Protein AF-N6SZ32-F1 (afdb_monomer_lite)

Organism: Dendroctonus ponderosae (NCBI:txid77166)

Secondary structure (DSSP, 8-state):
--------SS--HHHHHHHHHHHTT---SSHHHHHHHHHHHHHHHHHHHHHT------TTTTS-HHHHHHHHS--

pLDDT: mean 75.71, std 13.78, range [35.75, 90.81]

Structure (mmCIF, N/CA/C/O backbone):
data_AF-N6SZ32-F1
#
_entry.id   AF-N6SZ32-F1
#
loop_
_atom_site.group_PDB
_atom_site.id
_atom_site.type_symbol
_atom_site.label_atom_id
_atom_site.label_alt_id
_atom_site.label_comp_id
_atom_site.label_asym_id
_atom_site.label_entity_id
_atom_site.label_seq_id
_atom_site.pdbx_PDB_ins_code
_atom_site.Cartn_x
_atom_site.Cartn_y
_atom_site.Cartn_z
_atom_site.occupancy
_atom_site.B_iso_or_equiv
_atom_site.auth_seq_id
_atom_site.auth_comp_id
_atom_site.auth_asym_id
_atom_site.auth_atom_id
_atom_site.pdbx_PDB_model_num
ATOM 1 N N . MET A 1 1 ? 12.430 24.259 -12.727 1.00 35.75 1 MET A N 1
ATOM 2 C CA . MET A 1 1 ? 11.317 23.317 -12.968 1.00 35.75 1 MET A CA 1
ATOM 3 C C . MET A 1 1 ? 11.841 21.919 -12.649 1.00 35.75 1 MET A C 1
ATOM 5 O O . MET A 1 1 ? 12.744 21.510 -13.366 1.00 35.75 1 MET A O 1
ATOM 9 N N . PRO A 1 2 ? 11.420 21.221 -11.578 1.00 48.47 2 PRO A N 1
ATOM 10 C CA . PRO A 1 2 ? 11.889 19.865 -11.312 1.00 48.47 2 PRO A CA 1
ATOM 11 C C . PRO A 1 2 ? 10.754 18.862 -11.547 1.00 48.47 2 PRO A C 1
ATOM 13 O O . PRO A 1 2 ? 9.846 18.756 -10.731 1.00 48.47 2 PRO A O 1
ATOM 16 N N . ALA A 1 3 ? 10.789 18.139 -12.659 1.00 49.78 3 ALA A N 1
ATOM 17 C CA . ALA A 1 3 ? 10.035 16.902 -12.830 1.00 49.78 3 ALA A CA 1
ATOM 18 C C . ALA A 1 3 ? 10.637 16.159 -14.020 1.00 49.78 3 ALA A C 1
ATOM 20 O O . ALA A 1 3 ? 10.396 16.555 -15.149 1.00 49.78 3 ALA A O 1
ATOM 21 N N . GLU A 1 4 ? 11.487 15.177 -13.725 1.00 48.16 4 GLU A N 1
ATOM 22 C CA . GLU A 1 4 ? 11.781 13.962 -14.505 1.00 48.16 4 GLU A CA 1
ATOM 23 C C . GLU A 1 4 ? 13.189 13.479 -14.140 1.00 48.16 4 GLU A C 1
ATOM 25 O O . GLU A 1 4 ? 14.170 13.727 -14.836 1.00 48.16 4 GLU A O 1
ATOM 30 N N . SER A 1 5 ? 13.293 12.770 -13.013 1.00 44.25 5 SER A N 1
ATOM 31 C CA . SER A 1 5 ? 14.428 11.877 -12.783 1.00 44.25 5 SER A CA 1
ATOM 32 C C . SER A 1 5 ? 14.101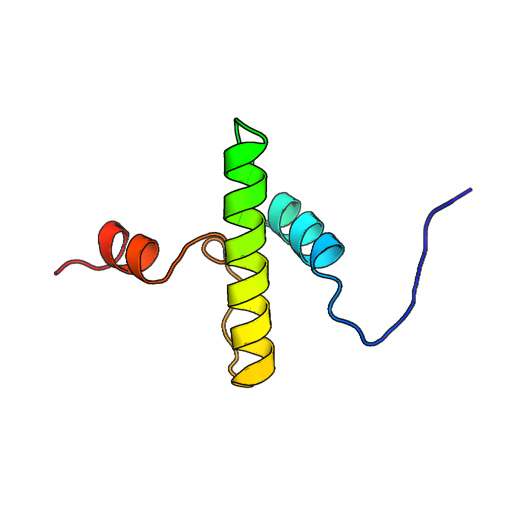 10.536 -13.426 1.00 44.25 5 SER A C 1
ATOM 34 O O . SER A 1 5 ? 13.522 9.648 -12.808 1.00 44.25 5 SER A O 1
ATOM 36 N N . THR A 1 6 ? 14.456 10.420 -14.701 1.00 50.38 6 THR A N 1
ATOM 37 C CA . THR A 1 6 ? 14.583 9.145 -15.403 1.00 50.38 6 THR A CA 1
ATOM 38 C C . THR A 1 6 ? 15.984 8.6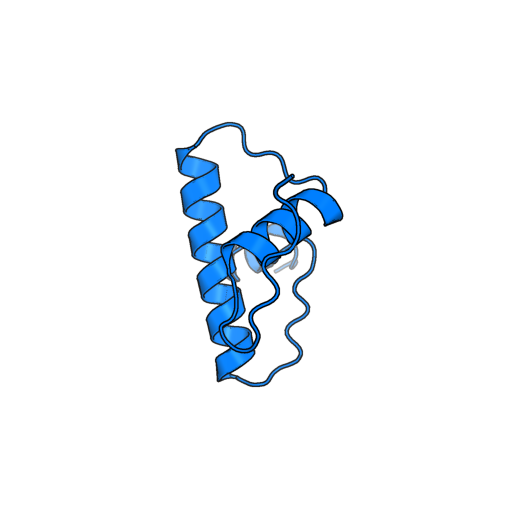03 -15.131 1.00 50.38 6 THR A C 1
ATOM 40 O O . THR A 1 6 ? 16.944 9.058 -15.747 1.00 50.38 6 THR A O 1
ATOM 43 N N . THR A 1 7 ? 16.124 7.617 -14.240 1.00 39.78 7 THR A N 1
ATOM 44 C CA . THR A 1 7 ? 17.315 6.750 -14.199 1.00 39.78 7 THR A CA 1
ATOM 45 C C . THR A 1 7 ? 16.917 5.300 -13.972 1.00 39.78 7 THR A C 1
ATOM 47 O O . THR A 1 7 ? 16.349 4.925 -12.952 1.00 39.78 7 THR A O 1
ATOM 50 N N . ALA A 1 8 ? 17.211 4.505 -14.995 1.00 53.16 8 ALA A N 1
ATOM 51 C CA . ALA A 1 8 ? 16.878 3.108 -15.162 1.00 53.16 8 ALA A CA 1
ATOM 52 C C . ALA A 1 8 ? 17.665 2.164 -14.230 1.00 53.16 8 ALA A C 1
ATOM 54 O O . ALA A 1 8 ? 18.854 2.352 -13.986 1.00 53.16 8 ALA A O 1
ATOM 55 N N . THR A 1 9 ? 17.017 1.052 -13.864 1.00 46.62 9 THR A N 1
ATOM 56 C CA . THR A 1 9 ? 17.624 -0.198 -13.351 1.00 46.62 9 THR A CA 1
ATOM 57 C C . THR A 1 9 ? 18.090 -0.207 -11.887 1.00 46.62 9 THR A C 1
ATOM 59 O O . THR A 1 9 ? 19.125 -0.764 -11.535 1.00 46.62 9 THR A O 1
ATOM 62 N N . SER A 1 10 ? 17.271 0.330 -10.992 1.00 55.34 10 SER A N 1
ATOM 63 C CA . SER A 1 10 ? 17.172 -0.105 -9.593 1.00 55.34 10 SER A CA 1
ATOM 64 C C . SER A 1 10 ? 15.700 -0.003 -9.230 1.00 55.34 10 SER A C 1
ATOM 66 O O . SER A 1 10 ? 15.066 0.978 -9.5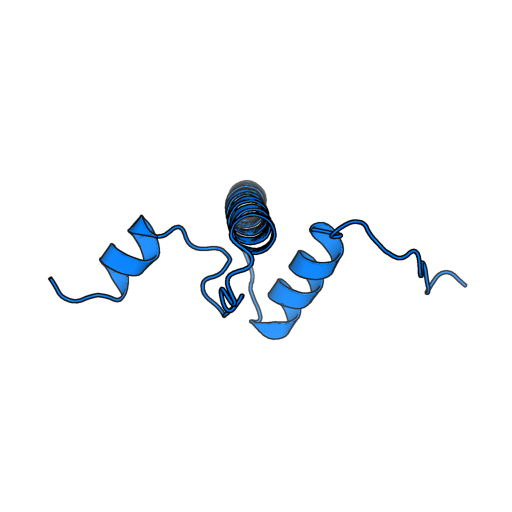98 1.00 55.34 10 SER A O 1
ATOM 68 N N . VAL A 1 11 ? 15.111 -1.043 -8.638 1.00 65.19 11 VAL A N 1
ATOM 69 C CA . VAL A 1 11 ? 13.675 -1.019 -8.323 1.00 65.19 11 VAL A CA 1
ATOM 70 C C . VAL A 1 11 ? 13.446 0.069 -7.286 1.00 65.19 11 VAL A C 1
ATOM 72 O O . VAL A 1 11 ? 13.845 -0.078 -6.131 1.00 65.19 11 VAL A O 1
ATOM 75 N N . ASP A 1 12 ? 12.872 1.182 -7.732 1.00 76.69 12 ASP A N 1
ATOM 76 C CA . ASP A 1 12 ? 12.628 2.345 -6.899 1.00 76.69 12 ASP A CA 1
ATOM 77 C C . ASP A 1 12 ? 11.386 2.070 -6.056 1.00 76.69 12 ASP A C 1
ATOM 79 O O . ASP A 1 12 ? 10.240 2.273 -6.465 1.00 76.69 12 ASP A O 1
ATOM 83 N N . PHE A 1 13 ? 11.625 1.486 -4.882 1.00 80.12 13 PHE A N 1
ATOM 84 C CA . PHE A 1 13 ? 10.560 1.093 -3.971 1.00 80.12 13 PHE A CA 1
ATOM 85 C C . PHE A 1 13 ? 9.660 2.277 -3.600 1.00 80.12 13 PHE A C 1
ATOM 87 O O . PHE A 1 13 ? 8.468 2.072 -3.395 1.00 80.12 13 PHE A O 1
ATOM 94 N N . GLU A 1 14 ? 10.202 3.495 -3.530 1.00 82.19 14 GLU A N 1
ATOM 95 C CA . GLU A 1 14 ? 9.450 4.711 -3.208 1.00 82.19 14 GLU A CA 1
ATOM 96 C C . GLU A 1 14 ? 8.514 5.121 -4.349 1.00 82.19 14 GLU A C 1
ATOM 98 O O . GLU A 1 14 ? 7.340 5.411 -4.109 1.00 82.19 14 GLU A O 1
ATOM 103 N N . GLN A 1 15 ? 8.980 5.075 -5.596 1.00 83.19 15 GLN A N 1
ATOM 104 C CA . GLN A 1 15 ? 8.164 5.364 -6.772 1.00 83.19 15 GLN A CA 1
ATOM 105 C C . GLN A 1 15 ? 7.064 4.318 -6.975 1.00 83.19 15 GLN A C 1
ATOM 107 O O . GLN A 1 15 ? 5.910 4.659 -7.270 1.00 83.19 15 GLN A O 1
ATOM 112 N N . GLU A 1 16 ? 7.388 3.041 -6.780 1.00 83.38 16 GLU A N 1
ATOM 113 C CA . GLU A 1 16 ? 6.412 1.956 -6.863 1.00 83.38 16 GLU A CA 1
ATOM 114 C C . GLU A 1 16 ? 5.401 2.025 -5.713 1.00 83.38 16 GLU A C 1
ATOM 116 O O . GLU A 1 16 ? 4.213 1.773 -5.923 1.00 83.38 16 GLU A O 1
ATOM 121 N N . TRP A 1 17 ? 5.831 2.465 -4.529 1.00 84.56 17 TRP A N 1
ATOM 122 C CA . TRP A 1 17 ? 4.958 2.730 -3.390 1.00 84.56 17 TRP A CA 1
ATOM 123 C C . TRP A 1 17 ? 4.031 3.919 -3.622 1.00 84.56 17 TRP A C 1
ATOM 125 O O . TRP A 1 17 ? 2.832 3.816 -3.366 1.00 84.56 17 TRP A O 1
ATOM 135 N N . ALA A 1 18 ? 4.539 5.031 -4.153 1.00 85.38 18 ALA A N 1
ATOM 136 C CA . ALA A 1 18 ? 3.721 6.183 -4.518 1.00 85.38 18 ALA A CA 1
ATOM 137 C C . ALA A 1 18 ? 2.669 5.795 -5.568 1.00 85.38 18 ALA A C 1
ATOM 139 O O . ALA A 1 18 ? 1.481 6.081 -5.403 1.00 85.38 18 ALA A O 1
ATOM 140 N N . SER A 1 19 ? 3.085 5.052 -6.596 1.00 85.62 19 SER A N 1
ATOM 141 C CA . SER A 1 19 ? 2.192 4.526 -7.633 1.00 85.62 19 SER A CA 1
ATOM 142 C C . SER A 1 19 ? 1.152 3.565 -7.057 1.00 85.62 19 SER A C 1
ATOM 144 O O . SER A 1 19 ? -0.019 3.626 -7.426 1.00 85.62 19 SER A O 1
ATOM 146 N N . PHE A 1 20 ? 1.550 2.698 -6.125 1.00 85.62 20 PHE A N 1
ATOM 147 C CA . PHE A 1 20 ? 0.661 1.780 -5.419 1.00 85.62 20 PHE A CA 1
ATOM 148 C C . PHE A 1 20 ? -0.378 2.527 -4.576 1.00 85.62 20 PHE A C 1
ATOM 150 O O . PHE A 1 20 ? -1.575 2.250 -4.694 1.00 85.62 20 PHE A O 1
ATOM 157 N N . LYS A 1 21 ? 0.054 3.514 -3.782 1.00 85.88 21 LYS A N 1
ATOM 158 C CA . LYS A 1 21 ? -0.843 4.342 -2.969 1.00 85.88 21 LYS A CA 1
ATOM 159 C C . LYS A 1 21 ? -1.872 5.062 -3.832 1.00 85.88 21 LYS A C 1
ATOM 161 O O . LYS A 1 21 ? -3.053 5.026 -3.500 1.00 85.88 21 LYS A O 1
ATOM 166 N N . LEU A 1 22 ? -1.450 5.635 -4.960 1.00 86.44 22 LEU A N 1
ATOM 167 C CA . LEU A 1 22 ? -2.347 6.297 -5.910 1.00 86.44 22 LEU A CA 1
ATOM 168 C C . LEU A 1 22 ? -3.309 5.310 -6.583 1.00 86.44 22 LEU A C 1
ATOM 170 O O . LEU A 1 22 ? -4.511 5.552 -6.627 1.00 86.44 22 LEU A O 1
ATOM 174 N N . LYS A 1 23 ? -2.801 4.174 -7.070 1.00 87.06 23 LYS A N 1
ATOM 175 C CA . LYS A 1 23 ? -3.591 3.178 -7.809 1.00 87.06 23 LYS A CA 1
ATOM 176 C C . LYS A 1 23 ? -4.664 2.505 -6.955 1.00 87.06 23 LYS A C 1
ATOM 178 O O . LYS A 1 23 ? -5.731 2.182 -7.468 1.00 87.06 23 LYS A O 1
ATOM 183 N N . PHE A 1 24 ? -4.377 2.276 -5.676 1.00 83.88 24 PHE A N 1
ATOM 184 C CA . PHE A 1 24 ? -5.285 1.604 -4.743 1.00 83.88 24 PHE A CA 1
ATOM 185 C C . PHE A 1 24 ? -5.900 2.550 -3.708 1.00 83.88 24 PHE A C 1
ATOM 187 O O . PHE A 1 24 ? -6.523 2.071 -2.762 1.00 83.88 24 PHE A O 1
ATOM 194 N N . ALA A 1 25 ? -5.718 3.866 -3.878 1.00 85.50 25 ALA A N 1
ATOM 195 C CA . ALA A 1 25 ? -6.178 4.909 -2.959 1.00 85.50 25 ALA A CA 1
ATOM 196 C C . ALA A 1 25 ? -5.868 4.585 -1.481 1.00 85.50 25 ALA A C 1
ATOM 198 O O . ALA A 1 25 ? -6.709 4.748 -0.595 1.00 85.50 25 ALA A O 1
ATOM 199 N N . LYS A 1 26 ? -4.660 4.071 -1.213 1.00 81.69 26 LYS A N 1
ATOM 200 C CA . LYS A 1 26 ? -4.251 3.655 0.134 1.00 81.69 26 LYS A CA 1
ATOM 201 C C . LYS A 1 26 ? -3.940 4.887 0.973 1.00 81.69 26 LYS A C 1
ATOM 203 O O . LYS A 1 26 ? -3.064 5.675 0.624 1.00 81.69 26 LYS A O 1
ATOM 208 N N . CYS A 1 27 ? -4.638 5.009 2.095 1.00 82.69 27 CYS A N 1
ATOM 209 C CA . CYS A 1 27 ? -4.419 6.045 3.091 1.00 82.69 27 CYS A CA 1
ATOM 210 C C . CYS A 1 27 ? -4.154 5.372 4.439 1.00 82.69 27 CYS A C 1
ATOM 212 O O . CYS A 1 27 ? -4.961 4.559 4.895 1.00 82.69 27 CYS A O 1
ATOM 214 N N . TYR A 1 28 ? -3.018 5.686 5.054 1.00 85.56 28 TYR A N 1
ATOM 215 C CA . TYR A 1 28 ? -2.632 5.167 6.362 1.00 85.56 28 TYR A CA 1
ATOM 216 C C . TYR A 1 28 ? -2.812 6.276 7.397 1.00 85.56 28 TYR A C 1
ATOM 218 O O . TYR A 1 28 ? -2.419 7.415 7.162 1.00 85.56 28 TYR A O 1
ATOM 226 N N . GLN A 1 29 ? -3.438 5.958 8.531 1.00 85.31 29 GLN A N 1
ATOM 227 C CA . GLN A 1 29 ? -3.777 6.964 9.545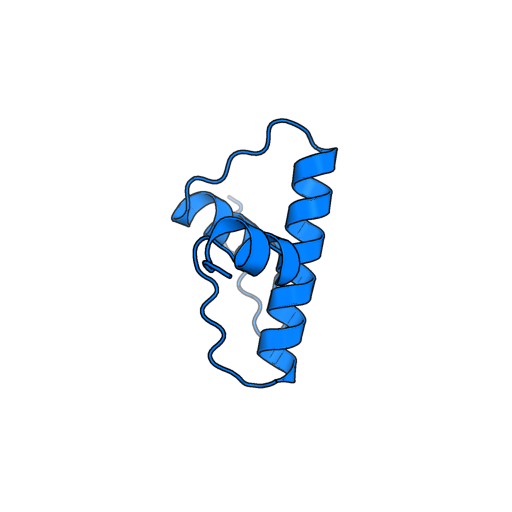 1.00 85.31 29 GLN A CA 1
ATOM 228 C C . GLN A 1 29 ? -2.568 7.431 10.361 1.00 85.31 29 GLN A C 1
ATOM 230 O O . GLN A 1 29 ? -2.595 8.532 10.906 1.00 85.31 29 GLN A O 1
ATOM 235 N N . THR A 1 30 ? -1.525 6.605 10.468 1.00 90.81 30 THR A N 1
ATOM 236 C CA . THR A 1 30 ? -0.331 6.900 11.263 1.00 90.81 30 THR A CA 1
ATOM 237 C C . THR A 1 30 ? 0.942 6.664 10.452 1.00 90.81 30 THR A C 1
ATOM 239 O O . THR A 1 30 ? 0.975 5.771 9.597 1.00 90.81 30 THR A O 1
ATOM 242 N N . PRO A 1 31 ? 2.016 7.429 10.725 1.00 87.50 31 PRO A N 1
ATOM 243 C CA . PRO A 1 31 ? 3.308 7.222 10.072 1.00 87.50 31 PRO A CA 1
ATOM 244 C C . PRO A 1 31 ? 3.920 5.858 10.421 1.00 87.50 31 PRO A C 1
ATOM 246 O O . PRO A 1 31 ? 4.611 5.265 9.599 1.00 87.50 31 PRO A O 1
ATOM 249 N N . GLU A 1 32 ? 3.635 5.323 11.611 1.00 89.69 32 GLU A N 1
ATOM 250 C CA . GLU A 1 32 ? 4.058 3.978 12.019 1.00 89.69 32 GLU A CA 1
ATOM 251 C C . GLU A 1 32 ? 3.416 2.889 11.149 1.00 89.69 32 GLU A C 1
ATOM 253 O O . GLU A 1 32 ? 4.111 1.983 10.685 1.00 89.69 32 GLU A O 1
ATOM 258 N N . GLU A 1 33 ? 2.112 3.000 10.870 1.00 87.50 33 GLU A N 1
ATOM 259 C CA . GLU A 1 33 ? 1.414 2.055 9.994 1.00 87.50 33 GLU A CA 1
ATOM 260 C C . GLU A 1 33 ? 1.901 2.195 8.550 1.00 87.50 33 GLU A C 1
ATOM 262 O O . GLU A 1 33 ? 2.160 1.185 7.899 1.00 87.50 33 GLU A O 1
ATOM 267 N N . GLU A 1 34 ? 2.108 3.421 8.053 1.00 87.31 34 GLU A N 1
ATOM 268 C CA . GLU A 1 34 ? 2.674 3.626 6.714 1.00 87.31 34 GLU A CA 1
ATOM 269 C C . GLU A 1 34 ? 4.062 2.988 6.589 1.00 87.31 34 GLU A C 1
ATOM 271 O O . GLU A 1 34 ? 4.320 2.271 5.623 1.00 87.31 34 GLU A O 1
ATOM 276 N N . SER A 1 35 ? 4.932 3.187 7.582 1.00 88.06 35 SER A N 1
ATOM 277 C CA . SER A 1 35 ? 6.291 2.641 7.580 1.00 88.06 35 SER A CA 1
ATOM 278 C C . SER A 1 35 ? 6.283 1.109 7.618 1.00 88.06 35 SER A C 1
ATOM 280 O O . SER A 1 35 ? 6.982 0.453 6.841 1.00 88.06 35 SER A O 1
ATOM 282 N N . ARG A 1 36 ? 5.407 0.508 8.435 1.00 88.88 36 ARG A N 1
ATOM 283 C CA . ARG A 1 36 ? 5.212 -0.949 8.476 1.00 88.88 36 ARG A CA 1
ATOM 284 C C . ARG A 1 36 ? 4.696 -1.496 7.143 1.00 88.88 36 ARG A C 1
ATOM 286 O O . ARG A 1 36 ? 5.201 -2.504 6.648 1.00 88.88 36 ARG A O 1
ATOM 293 N N . ARG A 1 37 ? 3.698 -0.840 6.548 1.00 88.31 37 ARG A N 1
ATOM 294 C CA . ARG A 1 37 ? 3.091 -1.244 5.269 1.00 88.31 37 ARG A CA 1
ATOM 295 C C . ARG A 1 37 ? 4.076 -1.091 4.113 1.00 88.31 37 ARG A C 1
ATOM 297 O O . ARG A 1 37 ? 4.130 -1.959 3.243 1.00 88.31 37 ARG A O 1
ATOM 304 N N . PHE A 1 38 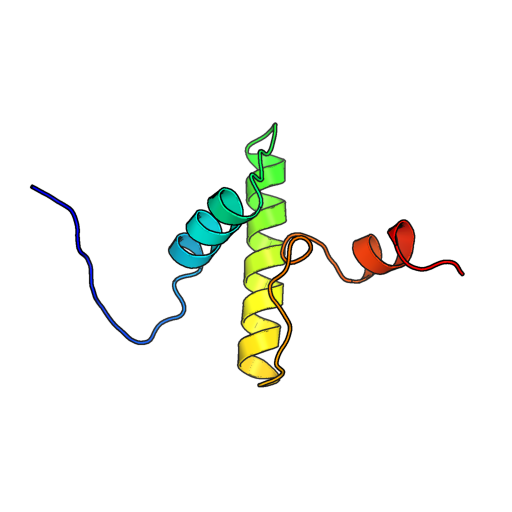? 4.908 -0.053 4.148 1.00 87.38 38 PHE A N 1
ATOM 305 C CA . PHE A 1 38 ? 5.996 0.150 3.198 1.00 87.38 38 PHE A CA 1
ATOM 306 C C . PHE A 1 38 ? 7.054 -0.954 3.301 1.00 87.38 38 PHE A C 1
ATOM 308 O O . PHE A 1 38 ? 7.439 -1.513 2.277 1.00 87.38 38 PHE A O 1
ATOM 315 N N . GLN A 1 39 ? 7.457 -1.356 4.512 1.00 89.06 39 GLN A N 1
ATOM 316 C CA . GLN A 1 39 ? 8.378 -2.486 4.697 1.00 89.06 39 GLN A CA 1
ATOM 317 C C . GLN A 1 39 ? 7.817 -3.795 4.123 1.00 89.06 39 GLN A C 1
ATOM 319 O O . GLN A 1 39 ? 8.532 -4.520 3.431 1.00 89.06 39 GLN A O 1
ATOM 324 N N . ILE A 1 40 ? 6.532 -4.087 4.359 1.00 88.31 40 ILE A N 1
ATOM 325 C CA . ILE A 1 40 ? 5.861 -5.271 3.795 1.00 88.31 40 ILE A CA 1
ATOM 326 C C . ILE A 1 40 ? 5.858 -5.209 2.263 1.00 88.31 40 ILE A C 1
ATOM 328 O O . ILE A 1 40 ? 6.161 -6.199 1.597 1.00 88.31 40 ILE A O 1
ATOM 332 N N . PHE A 1 41 ? 5.560 -4.039 1.700 1.00 86.88 41 PHE A N 1
ATOM 333 C CA . PHE A 1 41 ? 5.554 -3.809 0.261 1.00 86.88 41 PHE A CA 1
ATOM 334 C C . PHE A 1 41 ? 6.936 -4.006 -0.368 1.00 86.88 41 PHE A C 1
ATOM 336 O O . PHE A 1 41 ? 7.057 -4.719 -1.366 1.00 86.88 41 PHE A O 1
ATOM 343 N N . GLN A 1 42 ? 7.983 -3.445 0.243 1.00 86.81 42 GLN A N 1
ATOM 344 C CA . GLN A 1 42 ? 9.372 -3.637 -0.177 1.00 86.81 42 GLN A CA 1
ATOM 345 C C . GLN A 1 42 ? 9.763 -5.111 -0.171 1.00 86.81 42 GLN A C 1
ATOM 347 O O . GLN A 1 42 ? 10.364 -5.605 -1.126 1.00 86.81 42 GLN A O 1
ATOM 352 N N . ASP A 1 43 ? 9.412 -5.825 0.893 1.00 86.12 43 ASP A N 1
ATOM 353 C CA . ASP A 1 43 ? 9.739 -7.234 1.038 1.00 86.12 43 ASP A CA 1
ATOM 354 C C . ASP A 1 43 ? 8.992 -8.102 0.008 1.00 86.12 43 ASP A C 1
ATOM 356 O O . ASP A 1 43 ? 9.602 -8.919 -0.685 1.00 86.12 43 ASP A O 1
ATOM 360 N N . ASN A 1 44 ? 7.698 -7.847 -0.205 1.00 83.06 44 ASN A N 1
ATOM 361 C CA . ASN A 1 44 ? 6.907 -8.496 -1.254 1.00 83.06 44 ASN A CA 1
ATOM 362 C C . ASN A 1 44 ? 7.471 -8.224 -2.662 1.00 83.06 44 ASN A C 1
ATOM 364 O O . ASN A 1 44 ? 7.531 -9.134 -3.497 1.00 83.06 44 ASN A O 1
ATOM 368 N N . LEU A 1 45 ? 7.935 -7.000 -2.925 1.00 82.19 45 LEU A N 1
ATOM 369 C CA . LEU A 1 45 ? 8.605 -6.623 -4.170 1.00 82.19 45 LEU A CA 1
ATOM 370 C C . LEU A 1 45 ? 9.929 -7.352 -4.369 1.00 82.19 45 LEU A C 1
ATOM 372 O O . LEU A 1 45 ? 10.157 -7.928 -5.434 1.00 82.19 45 LEU A O 1
ATOM 376 N N . ARG A 1 46 ? 10.780 -7.384 -3.340 1.00 83.69 46 ARG A N 1
ATOM 377 C CA . ARG A 1 46 ? 12.040 -8.138 -3.363 1.00 83.69 46 ARG A CA 1
ATOM 378 C C . ARG A 1 46 ? 11.789 -9.606 -3.669 1.00 83.69 46 ARG A C 1
ATOM 380 O O . ARG A 1 46 ? 12.402 -10.143 -4.588 1.00 83.69 46 ARG A O 1
ATOM 387 N N . ARG A 1 47 ? 10.819 -10.232 -2.994 1.00 78.62 47 ARG A N 1
ATOM 388 C CA . ARG A 1 47 ? 10.431 -11.628 -3.254 1.00 78.62 47 ARG A CA 1
ATOM 389 C C . ARG A 1 47 ? 9.931 -11.845 -4.681 1.00 78.62 47 ARG A C 1
ATOM 391 O O . ARG A 1 47 ? 10.192 -12.903 -5.254 1.00 78.62 47 ARG A O 1
ATOM 398 N N . LYS A 1 48 ? 9.208 -10.884 -5.267 1.00 76.25 48 LYS A N 1
ATOM 399 C CA . LYS A 1 48 ? 8.763 -10.942 -6.671 1.00 76.25 48 LYS A CA 1
ATOM 400 C C . LYS A 1 48 ? 9.956 -10.929 -7.630 1.00 76.25 48 LYS A C 1
ATOM 402 O O . LYS A 1 48 ? 10.003 -11.770 -8.529 1.00 76.25 48 LYS A O 1
ATOM 407 N N . ILE A 1 49 ? 10.899 -10.007 -7.423 1.00 77.19 49 ILE A N 1
ATOM 408 C CA . ILE A 1 49 ? 12.121 -9.874 -8.231 1.00 77.19 49 ILE A CA 1
ATOM 409 C C . ILE A 1 49 ? 12.960 -11.152 -8.124 1.00 77.19 49 ILE A C 1
ATOM 411 O O . ILE A 1 49 ? 13.325 -11.735 -9.143 1.00 77.19 49 ILE A O 1
ATOM 415 N N . GLU A 1 50 ? 13.197 -11.625 -6.900 1.00 80.44 50 GLU A N 1
ATOM 416 C CA . GLU A 1 50 ? 14.009 -12.809 -6.615 1.00 80.44 50 GLU A CA 1
ATOM 417 C C . GLU A 1 50 ? 13.392 -14.086 -7.194 1.00 80.44 50 GLU A C 1
ATOM 419 O O . GLU A 1 50 ? 14.055 -14.839 -7.906 1.00 80.44 50 GLU A O 1
ATOM 424 N N . ARG A 1 51 ? 12.098 -14.331 -6.953 1.00 72.31 51 ARG A N 1
ATOM 425 C CA . ARG A 1 51 ? 11.432 -15.556 -7.425 1.00 72.31 51 ARG A CA 1
ATOM 426 C C . ARG A 1 51 ? 11.122 -15.523 -8.926 1.00 72.31 51 ARG A C 1
ATOM 428 O O . ARG A 1 51 ? 10.584 -16.515 -9.417 1.00 72.31 51 ARG A O 1
ATOM 435 N N . LYS A 1 52 ? 11.381 -14.406 -9.636 1.00 63.59 52 LYS A N 1
ATOM 436 C CA . LYS A 1 52 ? 10.934 -14.122 -11.023 1.00 63.59 52 LYS A CA 1
ATOM 437 C C . LYS A 1 52 ? 9.481 -14.537 -11.283 1.00 63.59 52 LYS A C 1
ATOM 439 O O . LYS A 1 52 ? 9.101 -14.877 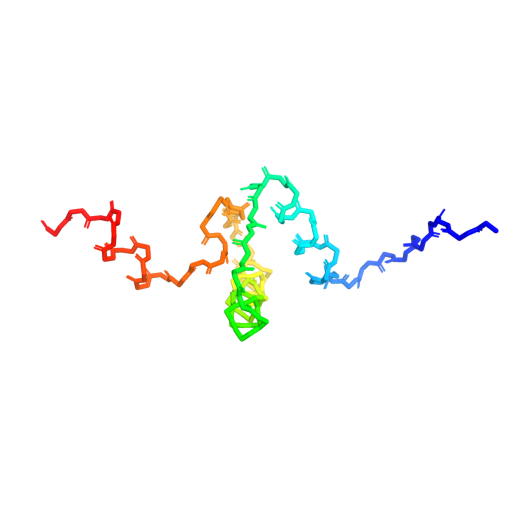-12.402 1.00 63.59 52 LYS A O 1
ATOM 444 N N . ARG A 1 53 ? 8.655 -14.566 -10.236 1.00 58.09 53 ARG A N 1
ATOM 445 C CA . ARG A 1 53 ? 7.255 -14.951 -10.371 1.00 58.09 53 ARG A CA 1
ATOM 446 C C . ARG A 1 53 ? 6.472 -13.712 -10.768 1.00 58.09 53 ARG A C 1
ATOM 448 O O . ARG A 1 53 ? 6.758 -12.632 -10.246 1.00 58.09 53 ARG A O 1
ATOM 455 N N . PRO A 1 54 ? 5.434 -13.854 -11.604 1.00 54.69 54 PRO A N 1
ATOM 456 C CA . PRO A 1 54 ? 4.436 -12.815 -11.782 1.00 54.69 54 PRO A CA 1
ATOM 457 C C . PRO A 1 54 ? 3.587 -12.731 -10.505 1.00 54.69 54 PRO A C 1
ATOM 459 O O . PRO A 1 54 ? 2.407 -13.064 -10.495 1.00 54.69 54 PRO A O 1
ATOM 462 N N . LEU A 1 55 ? 4.197 -12.335 -9.384 1.00 59.00 55 LEU A N 1
ATOM 463 C CA . LEU A 1 55 ? 3.444 -11.932 -8.212 1.00 59.00 55 LEU A CA 1
ATOM 464 C C . LEU A 1 55 ? 2.788 -10.607 -8.590 1.00 59.00 55 LEU A C 1
ATOM 466 O O . LEU A 1 55 ? 3.461 -9.596 -8.817 1.00 59.00 55 LEU A O 1
ATOM 470 N N . HIS A 1 56 ? 1.475 -10.649 -8.767 1.00 59.19 56 HIS A N 1
ATOM 471 C CA . HIS A 1 56 ? 0.695 -9.463 -9.051 1.00 59.19 56 HIS A CA 1
ATOM 472 C C . HIS A 1 56 ? 0.767 -8.552 -7.821 1.00 59.19 56 HIS A C 1
ATOM 474 O O . HIS A 1 56 ? 0.273 -8.906 -6.752 1.00 59.19 56 HIS A O 1
ATOM 480 N N . ILE A 1 57 ? 1.400 -7.385 -7.970 1.00 65.44 57 ILE A N 1
ATOM 481 C CA . ILE A 1 57 ? 1.370 -6.313 -6.967 1.00 65.44 57 ILE A CA 1
ATOM 482 C C . ILE A 1 57 ? -0.015 -5.672 -7.073 1.00 65.44 57 ILE A C 1
ATOM 484 O O . ILE A 1 57 ? -0.219 -4.671 -7.758 1.00 65.44 57 ILE A O 1
ATOM 488 N N . GLY A 1 58 ? -0.994 -6.371 -6.503 1.00 73.94 58 GLY A N 1
ATOM 489 C CA . GLY A 1 58 ? -2.381 -5.933 -6.403 1.00 73.94 58 GLY A CA 1
ATOM 490 C C . GLY A 1 58 ? -2.611 -5.122 -5.138 1.00 73.94 58 GLY A C 1
ATOM 491 O O . GLY A 1 58 ? -1.666 -4.827 -4.415 1.00 73.94 58 GLY A O 1
ATOM 492 N N . ALA A 1 59 ? -3.878 -4.867 -4.807 1.00 74.62 59 ALA A N 1
ATOM 493 C CA . ALA A 1 59 ? -4.318 -4.125 -3.615 1.00 74.62 59 ALA A CA 1
ATOM 494 C C . ALA A 1 59 ? -3.857 -4.717 -2.267 1.00 74.62 59 ALA A C 1
ATOM 496 O O . ALA A 1 59 ? -4.144 -4.148 -1.215 1.00 74.62 59 ALA A O 1
ATOM 497 N N . PHE A 1 60 ? -3.200 -5.875 -2.311 1.00 77.62 60 PHE A N 1
ATOM 498 C CA . PHE A 1 60 ? -2.725 -6.657 -1.179 1.00 77.62 60 PHE A CA 1
ATOM 499 C C . PHE A 1 60 ? -1.193 -6.673 -1.080 1.00 77.62 60 PHE A C 1
ATOM 501 O O . PHE A 1 60 ? -0.642 -7.434 -0.294 1.00 77.62 60 PHE A O 1
ATOM 508 N N . ALA A 1 61 ? -0.484 -5.875 -1.884 1.00 80.62 61 ALA A N 1
ATOM 509 C CA . ALA A 1 61 ? 0.975 -5.815 -1.836 1.00 80.62 61 ALA A CA 1
ATOM 510 C C . ALA A 1 61 ? 1.516 -5.243 -0.512 1.00 80.62 61 ALA A C 1
ATOM 512 O O . ALA A 1 61 ? 2.657 -5.516 -0.155 1.00 80.62 61 ALA A O 1
ATOM 513 N N . ASP A 1 62 ? 0.693 -4.497 0.226 1.00 82.25 62 ASP A N 1
ATOM 514 C CA . ASP A 1 62 ? 0.941 -4.008 1.587 1.00 82.25 62 ASP A CA 1
ATOM 515 C C . ASP A 1 62 ? 0.544 -5.010 2.687 1.00 82.25 62 ASP A C 1
ATOM 517 O O . ASP A 1 62 ? 0.635 -4.695 3.876 1.00 82.25 62 ASP A O 1
ATOM 521 N N . LEU A 1 63 ? 0.067 -6.200 2.313 1.00 82.19 63 LEU A N 1
ATOM 522 C CA . LEU A 1 63 ? -0.316 -7.250 3.250 1.00 82.19 63 LEU A CA 1
ATOM 523 C C . LEU A 1 63 ? 0.704 -8.379 3.247 1.00 82.19 63 LEU A C 1
ATOM 525 O O . LEU A 1 63 ? 1.290 -8.754 2.226 1.00 82.19 63 LEU A O 1
ATOM 529 N N . THR A 1 64 ? 0.882 -8.960 4.425 1.00 82.06 64 THR A N 1
ATOM 530 C CA . THR A 1 64 ? 1.611 -10.218 4.557 1.00 82.06 64 THR A CA 1
ATOM 531 C C . THR A 1 64 ? 0.741 -11.393 4.110 1.00 82.06 64 THR A C 1
ATOM 533 O O . THR A 1 64 ? -0.488 -11.330 4.143 1.00 82.06 64 THR A O 1
ATOM 536 N N . TRP A 1 65 ? 1.376 -12.511 3.741 1.00 74.38 65 TRP A N 1
ATOM 537 C CA . TRP A 1 65 ? 0.656 -13.751 3.428 1.00 74.38 65 TRP A CA 1
ATOM 538 C C . TRP A 1 65 ? -0.276 -14.188 4.566 1.00 74.38 65 TRP A C 1
ATOM 540 O O . TRP A 1 65 ? -1.392 -14.606 4.292 1.00 74.38 65 TRP A O 1
ATOM 550 N N . GLN A 1 66 ? 0.150 -14.037 5.825 1.00 78.94 66 GLN A N 1
ATOM 551 C CA . GLN A 1 66 ? -0.667 -14.373 6.995 1.00 78.94 66 GLN A CA 1
ATOM 552 C C . GLN A 1 66 ? -1.918 -13.497 7.109 1.00 78.94 66 GLN A C 1
ATOM 554 O O . GLN A 1 66 ? -3.003 -14.018 7.356 1.00 78.94 66 GLN A O 1
ATOM 559 N N . GLU A 1 67 ? -1.790 -12.180 6.918 1.00 80.88 67 GLU A N 1
ATOM 560 C CA . GLU A 1 67 ? -2.948 -11.277 6.920 1.00 80.88 67 GLU A CA 1
ATOM 561 C C . GLU A 1 67 ? -3.898 -11.597 5.767 1.00 80.88 67 GLU A C 1
ATOM 563 O O . GLU A 1 67 ? -5.115 -11.625 5.952 1.00 80.88 67 GLU A O 1
ATOM 568 N N . TYR A 1 68 ? -3.345 -11.866 4.582 1.00 79.50 68 TYR A N 1
ATOM 569 C CA . TYR A 1 68 ? -4.140 -12.222 3.419 1.00 79.50 68 TYR A CA 1
ATOM 570 C C . TYR A 1 68 ? -4.898 -13.537 3.639 1.00 79.50 68 TYR A C 1
ATOM 572 O O . TYR A 1 68 ? -6.113 -13.579 3.461 1.00 79.50 68 TYR A O 1
ATOM 580 N N . SER A 1 69 ? -4.214 -14.595 4.081 1.00 81.19 69 SER A N 1
ATOM 581 C CA . SER A 1 69 ? -4.837 -15.901 4.299 1.00 81.19 69 SER A CA 1
ATOM 582 C C . SER A 1 69 ? -5.865 -15.860 5.422 1.00 81.19 69 SER A C 1
ATOM 584 O O . SER A 1 69 ? -6.946 -16.405 5.266 1.00 81.19 69 SER A O 1
ATOM 586 N N . SER A 1 70 ? -5.560 -15.177 6.527 1.00 83.00 70 SER A N 1
ATOM 587 C CA . SER A 1 70 ? -6.463 -15.091 7.679 1.00 83.00 70 SER A CA 1
ATOM 588 C C . SER A 1 70 ? -7.759 -14.341 7.352 1.00 83.00 70 SER A C 1
ATOM 590 O O . SER A 1 70 ? -8.822 -14.678 7.863 1.00 83.00 70 SER A O 1
ATOM 592 N N . LYS A 1 71 ? -7.686 -13.323 6.483 1.00 80.75 71 LYS A N 1
ATOM 593 C CA . LYS A 1 71 ? -8.829 -12.451 6.183 1.00 80.75 71 LYS A CA 1
ATOM 594 C C . LYS A 1 71 ? -9.613 -12.849 4.932 1.00 80.75 71 LYS A C 1
ATOM 596 O O . LYS A 1 71 ? -10.808 -12.571 4.873 1.00 80.75 71 LYS A O 1
ATOM 601 N N . TYR A 1 72 ? -8.958 -13.442 3.933 1.00 76.38 72 TYR A N 1
ATOM 602 C CA . TYR A 1 72 ? -9.555 -13.689 2.614 1.00 76.38 72 TYR A CA 1
ATOM 603 C C . TYR A 1 72 ? -9.665 -15.165 2.228 1.00 76.38 72 TYR A C 1
ATOM 605 O O . TYR A 1 72 ? -10.375 -15.461 1.268 1.00 76.38 72 TYR A O 1
ATOM 613 N N . LEU A 1 73 ? -9.000 -16.089 2.930 1.00 78.50 73 LEU A N 1
ATOM 614 C CA . LEU A 1 73 ? -9.174 -17.519 2.682 1.00 78.50 73 LEU A CA 1
ATOM 615 C C . LEU A 1 73 ? -10.075 -18.117 3.770 1.00 78.50 73 LEU A C 1
ATOM 617 O O . LEU A 1 73 ? -9.731 -18.022 4.948 1.00 78.50 73 LEU A O 1
ATOM 621 N N . PRO A 1 74 ? -11.224 -18.720 3.410 1.00 69.12 74 PRO A N 1
ATOM 622 C CA . PRO A 1 74 ? -11.961 -19.547 4.353 1.00 69.12 74 PRO A CA 1
ATOM 623 C C . PRO A 1 74 ? -11.116 -20.784 4.689 1.00 69.12 74 PRO A C 1
ATOM 625 O O . PRO A 1 74 ? -10.468 -21.347 3.802 1.00 69.12 74 PRO A O 1
ATOM 628 N N . VAL A 1 75 ? -11.087 -21.143 5.976 1.00 68.56 75 VAL A N 1
ATOM 629 C CA . VAL A 1 75 ? -10.394 -22.337 6.485 1.00 68.56 75 VAL A CA 1
ATOM 630 C C . VAL A 1 75 ? -11.092 -23.618 6.043 1.00 68.56 75 VAL A C 1
ATOM 632 O O . VAL A 1 75 ? -12.342 -23.596 5.948 1.00 68.56 75 VAL A O 1
#

InterPro domains:
  IPR013201 Cathepsin propeptide inhibitor domain (I29) [PF08246] (17-68)
  IPR013201 Cathepsin propeptide inhibitor domain (I29) [SM00848] (17-68)
  IPR038765 Papain-like cysteine peptidase superfamily [SSF54001] (14-73)

Radius of gyration: 14.01 Å; chains: 1; bounding box: 30×46×27 Å

Sequence (75 aa):
MPAESTTATSVDFEQEWASFKLKFAKCYQTPEEESRRFQIFQDNLRRKIERKRPLHIGAFADLTWQEYSSKYLPV

Foldseek 3Di:
DDDDPDDDDDPPLVVVLVVLCVVLVDDDPDPVLVVLLSVQLVVLVVCCVVVVDPPPCPNCSSPDPCRCCVPPPDD